Protein AF-A0A378FLD1-F1 (afdb_monomer)

Secondary structure (DSSP, 8-state):
------EEEEEE-HHHHHHHHGGGTT---SSPEEEEEEES--TTHHHHHHHHHHHHTTTTEEEEEEEE-------------------

Sequence (87 aa):
MPVTQPLAVIKGDLAAITAQLEQWRGVEQDPPVWLDIEITTEDYLHDIQRHIQALTEDLPVEVLLVRAAASSARKYCSTPSGRRSVN

Solvent-accessible surface area (backbone atoms only — not comparable to full-atom values): 5624 Å² total; per-residue (Å²): 132,88,84,79,71,53,75,48,78,49,74,36,49,71,68,58,47,51,61,56,55,53,74,43,60,92,48,91,48,87,70,47,35,36,34,38,39,40,26,66,58,67,91,50,54,71,58,52,54,53,52,50,51,66,62,36,72,84,33,48,46,44,80,78,45,80,45,55,54,75,78,77,79,74,79,89,78,86,82,95,81,85,90,84,76,92,129

pLDDT: mean 79.83, std 13.41, range [48.0, 92.75]

Nearest PDB structures (foldseek):
  6s85-assembly1_B  TM=8.827E-01  e=2.228E-08  Escherichia coli
  6s6v-assembly1_A  TM=8.841E-01  e=2.554E-08  Escherichia coli
  7z03-assembly1_A  TM=7.643E-01  e=1.206E-08  Escherichia coli
  7yzp-assembly1_A  TM=8.304E-01  e=7.106E-08  Escherichia coli
  6s6v-assembly1_B  TM=7.550E-01  e=3.355E-08  Escherichia coli

Foldseek 3Di:
DDDDAAEDEAEEALVSVLVVLCVQPPPDDPQAYEYHYEHQDDPCQVVSVVVVCVSCVRGNHDYDYHYYPDPPPDDPPDDDDDPDDDD

Radius of gyration: 20.78 Å; Cα contacts (8 Å, |Δi|>4): 105; chains: 1; bounding box: 69×22×58 Å

Organism: Klebsiella pneumoniae (NCBI:txid573)

Mean predicted aligned error: 10.25 Å

InterPro domains:
  IPR026843 Nuclease SbcCD subunit D, C-terminal domain [PF12320] (3-70)

Structure (mmCIF, N/CA/C/O backbone):
data_AF-A0A378FLD1-F1
#
_entry.id   AF-A0A378FLD1-F1
#
loop_
_atom_site.group_PDB
_atom_site.id
_atom_site.type_symbol
_atom_site.label_atom_id
_atom_site.label_alt_id
_atom_site.label_comp_id
_atom_site.label_asym_id
_atom_site.label_entity_id
_atom_site.label_seq_id
_atom_site.pdbx_PDB_ins_code
_atom_site.Cartn_x
_atom_site.Cartn_y
_atom_site.Cartn_z
_atom_site.occupancy
_atom_site.B_iso_or_equiv
_atom_site.auth_seq_id
_atom_site.auth_comp_id
_atom_site.auth_asym_id
_atom_site.auth_atom_id
_atom_site.pdbx_PDB_model_num
ATOM 1 N N . MET A 1 1 ? -0.083 2.906 27.875 1.00 48.59 1 MET A N 1
ATOM 2 C CA . MET A 1 1 ? -0.135 1.706 27.012 1.00 48.59 1 MET A CA 1
ATOM 3 C C . MET A 1 1 ? 0.421 2.104 25.656 1.00 48.59 1 MET A C 1
ATOM 5 O O . MET A 1 1 ? 0.019 3.169 25.199 1.00 48.59 1 MET A O 1
ATOM 9 N N . PRO A 1 2 ? 1.386 1.377 25.069 1.00 67.38 2 PRO A N 1
ATOM 10 C CA . PRO A 1 2 ? 1.957 1.773 23.785 1.00 67.38 2 PRO A CA 1
ATOM 11 C C . PRO A 1 2 ? 0.946 1.495 22.666 1.00 67.38 2 PRO A C 1
ATOM 13 O O . PRO A 1 2 ? 0.347 0.423 22.636 1.00 67.38 2 PRO A O 1
ATOM 16 N N . VAL A 1 3 ? 0.744 2.460 21.769 1.00 66.00 3 VAL A N 1
ATOM 17 C CA . VAL A 1 3 ? -0.025 2.255 20.537 1.00 66.00 3 VAL A CA 1
ATOM 18 C C . VAL A 1 3 ? 0.898 1.639 19.491 1.00 66.00 3 VAL A C 1
ATOM 20 O O . VAL A 1 3 ? 1.973 2.167 19.215 1.00 66.00 3 VAL A O 1
ATOM 23 N N . THR A 1 4 ? 0.513 0.493 18.941 1.00 74.62 4 THR A N 1
ATOM 24 C CA .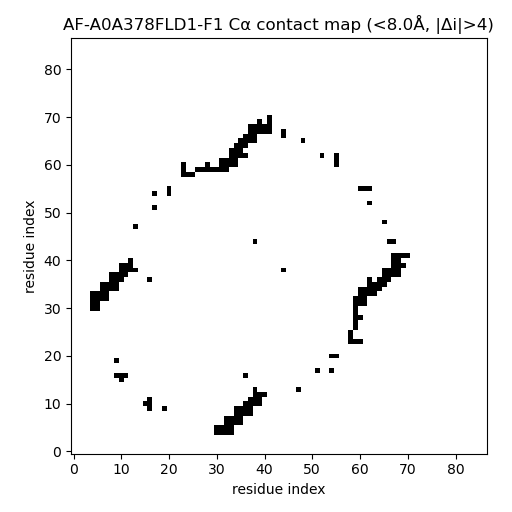 THR A 1 4 ? 1.222 -0.150 17.831 1.00 74.62 4 THR A CA 1
ATOM 25 C C . THR A 1 4 ? 0.347 -0.019 16.599 1.00 74.62 4 THR A C 1
ATOM 27 O O . THR A 1 4 ? -0.638 -0.742 16.466 1.00 74.62 4 THR A O 1
ATOM 30 N N . GLN A 1 5 ? 0.675 0.942 15.739 1.00 85.31 5 GLN A N 1
ATOM 31 C CA . GLN A 1 5 ? -0.013 1.105 14.462 1.00 85.31 5 GLN A CA 1
ATOM 32 C C . GLN A 1 5 ? 0.379 -0.053 13.530 1.00 85.31 5 GLN A C 1
ATOM 34 O O . GLN A 1 5 ? 1.558 -0.427 13.499 1.00 85.31 5 GLN A O 1
ATOM 39 N N . PRO A 1 6 ? -0.576 -0.657 12.808 1.00 88.31 6 PRO A N 1
ATOM 40 C CA . PRO A 1 6 ? -0.282 -1.741 11.881 1.00 88.31 6 PRO A CA 1
ATOM 41 C C . PRO A 1 6 ? 0.503 -1.217 10.671 1.00 88.31 6 PRO A C 1
ATOM 43 O O . PRO A 1 6 ? 0.156 -0.187 10.100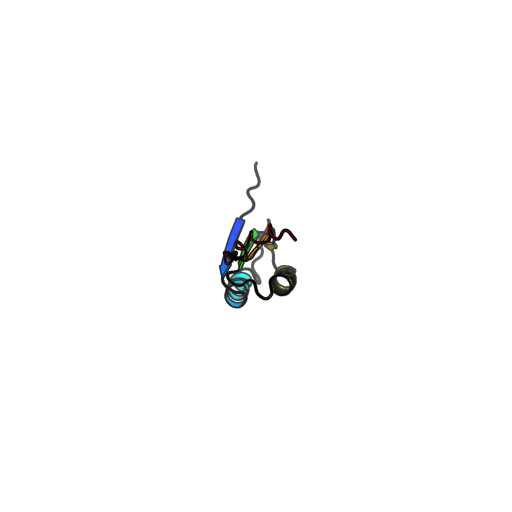 1.00 88.31 6 PRO A O 1
ATOM 46 N N . LEU A 1 7 ? 1.551 -1.943 10.270 1.00 91.12 7 LEU A N 1
ATOM 47 C CA . LEU A 1 7 ? 2.349 -1.650 9.077 1.00 91.12 7 LEU A CA 1
ATOM 48 C C . LEU A 1 7 ? 2.211 -2.796 8.071 1.00 91.12 7 LEU A C 1
ATOM 50 O O . LEU A 1 7 ? 2.460 -3.955 8.407 1.00 91.12 7 LEU A O 1
ATOM 54 N N . ALA A 1 8 ? 1.831 -2.463 6.842 1.00 90.44 8 ALA A N 1
ATOM 55 C CA . ALA A 1 8 ? 1.674 -3.387 5.733 1.00 90.44 8 ALA A CA 1
ATOM 56 C C . ALA A 1 8 ? 2.578 -2.983 4.560 1.00 90.44 8 ALA A C 1
ATOM 58 O O . ALA A 1 8 ? 2.758 -1.809 4.246 1.00 90.44 8 ALA A O 1
ATOM 59 N N . VAL A 1 9 ? 3.165 -3.990 3.915 1.00 91.94 9 VAL A N 1
ATOM 60 C CA . VAL A 1 9 ? 4.068 -3.812 2.775 1.00 91.94 9 VAL A CA 1
ATOM 61 C C . VAL A 1 9 ? 3.412 -4.426 1.546 1.00 91.94 9 VAL A C 1
ATOM 63 O O . VAL A 1 9 ? 3.115 -5.621 1.543 1.00 91.94 9 VAL A O 1
ATOM 66 N N . ILE A 1 10 ? 3.213 -3.624 0.505 1.00 90.94 10 ILE A N 1
ATOM 67 C CA . ILE A 1 10 ? 2.621 -4.033 -0.769 1.00 90.94 10 ILE A CA 1
ATOM 68 C C . ILE A 1 10 ? 3.720 -4.065 -1.823 1.00 90.94 10 ILE A C 1
ATOM 70 O O . ILE A 1 10 ? 4.488 -3.116 -1.964 1.00 90.94 10 ILE A O 1
ATOM 74 N N . LYS A 1 11 ? 3.787 -5.155 -2.587 1.00 90.75 11 LYS A N 1
ATOM 75 C CA . LYS A 1 11 ? 4.754 -5.314 -3.675 1.00 90.75 11 LYS A CA 1
ATOM 76 C C . LYS A 1 11 ? 4.047 -5.721 -4.955 1.00 90.75 11 LYS A C 1
ATOM 78 O O . LYS A 1 11 ? 3.200 -6.613 -4.915 1.00 90.75 11 LYS A O 1
ATOM 83 N N . GLY A 1 12 ? 4.418 -5.111 -6.074 1.00 89.38 12 GLY A N 1
ATOM 84 C CA . GLY A 1 12 ? 3.881 -5.477 -7.383 1.00 89.38 12 GLY A CA 1
ATOM 85 C C . GLY A 1 12 ? 3.885 -4.329 -8.381 1.00 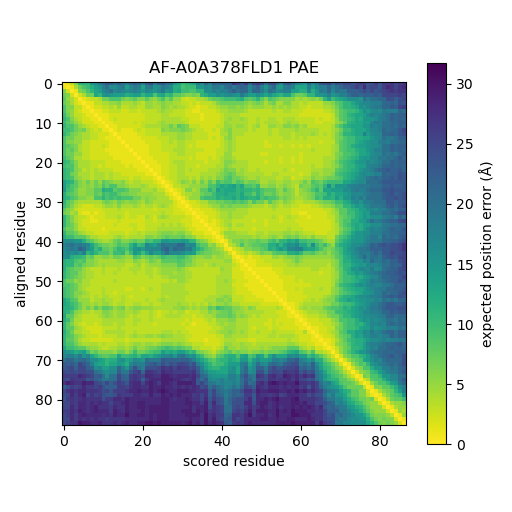89.38 12 GLY A C 1
ATOM 86 O O . GLY A 1 12 ? 4.516 -3.297 -8.174 1.00 89.38 12 GLY A O 1
ATOM 87 N N . ASP A 1 13 ? 3.183 -4.526 -9.485 1.00 89.06 13 ASP A N 1
ATOM 88 C CA . ASP A 1 13 ? 2.854 -3.468 -10.433 1.00 89.06 13 ASP A CA 1
ATOM 89 C C . ASP A 1 13 ? 1.647 -2.641 -9.954 1.00 89.06 13 ASP A C 1
ATOM 91 O O . ASP A 1 13 ? 0.979 -2.976 -8.974 1.00 89.06 13 ASP A O 1
ATOM 95 N N . LEU A 1 14 ? 1.355 -1.549 -10.667 1.00 85.88 14 LEU A N 1
ATOM 96 C CA . LEU A 1 14 ? 0.245 -0.653 -10.341 1.00 85.88 14 LEU A CA 1
ATOM 97 C C . LEU A 1 14 ? -1.096 -1.397 -10.217 1.00 85.88 14 LEU A C 1
ATOM 99 O O . LEU A 1 14 ? -1.843 -1.118 -9.286 1.00 85.88 14 LEU A O 1
ATOM 103 N N . ALA A 1 15 ? -1.395 -2.355 -11.100 1.00 88.50 15 ALA A N 1
ATOM 104 C CA . ALA A 1 15 ? -2.669 -3.068 -11.058 1.00 88.50 15 ALA A CA 1
ATOM 105 C C . ALA A 1 15 ? -2.758 -3.979 -9.826 1.00 88.50 15 ALA A C 1
ATOM 107 O O . ALA A 1 15 ? -3.789 -4.009 -9.153 1.00 88.50 15 ALA A O 1
ATOM 108 N N . ALA A 1 16 ? -1.665 -4.667 -9.486 1.00 90.62 16 ALA A N 1
ATOM 109 C CA . ALA A 1 16 ? -1.578 -5.472 -8.270 1.00 90.62 16 ALA A CA 1
ATOM 110 C C . ALA A 1 16 ? -1.689 -4.628 -6.988 1.00 90.62 16 ALA A C 1
ATOM 112 O O . ALA A 1 16 ? -2.303 -5.072 -6.015 1.00 90.62 16 ALA A O 1
ATOM 113 N N . ILE A 1 17 ? -1.110 -3.421 -6.978 1.00 89.38 17 ILE A N 1
ATOM 114 C CA . ILE A 1 17 ? -1.215 -2.477 -5.857 1.00 89.38 17 ILE A CA 1
ATOM 115 C C . ILE A 1 17 ? -2.660 -2.001 -5.711 1.00 89.38 17 ILE A C 1
ATOM 117 O O . ILE A 1 17 ? -3.212 -2.088 -4.618 1.00 89.38 17 ILE A O 1
ATOM 121 N N . THR A 1 18 ? -3.295 -1.557 -6.798 1.00 89.12 18 THR A N 1
ATOM 122 C CA . THR A 1 18 ? -4.690 -1.096 -6.777 1.00 89.12 18 THR A CA 1
ATOM 123 C C . THR A 1 18 ? -5.634 -2.193 -6.295 1.00 89.12 18 THR A C 1
ATOM 125 O O . THR A 1 18 ? -6.440 -1.941 -5.406 1.00 89.12 18 THR A O 1
ATOM 128 N N . ALA A 1 19 ? -5.489 -3.423 -6.797 1.00 91.75 19 ALA A N 1
ATOM 129 C CA . ALA A 1 19 ? -6.309 -4.554 -6.361 1.00 91.75 19 ALA A CA 1
ATOM 130 C C . ALA A 1 19 ? -6.151 -4.856 -4.860 1.00 91.75 19 ALA A C 1
ATOM 132 O O . ALA A 1 19 ? -7.121 -5.196 -4.189 1.00 91.75 19 ALA A O 1
ATOM 133 N N . GLN A 1 20 ? -4.938 -4.708 -4.315 1.00 90.81 20 GLN A N 1
ATOM 134 C CA . GLN A 1 20 ? -4.714 -4.837 -2.875 1.00 90.81 20 GLN A CA 1
ATOM 135 C C . GLN A 1 20 ? -5.324 -3.669 -2.103 1.00 90.81 20 GLN A C 1
ATOM 137 O O . GLN A 1 20 ? -5.927 -3.902 -1.063 1.00 90.81 20 GLN A O 1
ATOM 142 N N . LEU A 1 21 ? -5.221 -2.436 -2.610 1.00 89.50 21 LEU A N 1
ATOM 143 C CA . LEU A 1 21 ? -5.823 -1.255 -1.985 1.00 89.50 21 LEU A CA 1
ATOM 144 C C . LEU A 1 21 ? -7.345 -1.388 -1.827 1.00 89.50 21 LEU A C 1
ATOM 146 O O . LEU A 1 21 ? -7.896 -0.966 -0.811 1.00 89.50 21 LEU A O 1
ATOM 150 N N . GLU A 1 22 ? -8.015 -2.045 -2.777 1.00 89.81 22 GLU A N 1
ATOM 151 C CA . GLU A 1 22 ? -9.460 -2.281 -2.703 1.00 89.81 22 GLU A CA 1
ATOM 152 C C . GLU A 1 22 ? -9.890 -3.095 -1.475 1.00 89.81 22 GLU A C 1
ATOM 154 O O . GLU A 1 22 ? -11.019 -2.930 -1.020 1.00 89.81 22 GLU A O 1
ATOM 159 N N . GLN A 1 23 ? -9.013 -3.910 -0.876 1.00 88.81 23 GLN A N 1
ATOM 160 C CA . GLN A 1 23 ? -9.369 -4.679 0.324 1.00 88.81 23 GLN A CA 1
ATOM 161 C C . GLN A 1 23 ? -9.625 -3.793 1.554 1.00 88.81 23 GLN A C 1
ATOM 163 O O . GLN A 1 23 ? -10.297 -4.225 2.487 1.00 88.81 23 GLN A O 1
ATOM 168 N N . TRP A 1 24 ? -9.076 -2.573 1.574 1.00 88.94 24 TRP A N 1
ATOM 169 C CA . TRP A 1 24 ? -9.311 -1.598 2.642 1.00 88.94 24 TRP A CA 1
ATOM 170 C C . TRP A 1 24 ? -10.508 -0.691 2.348 1.00 88.94 24 TRP A C 1
ATOM 172 O O . TRP A 1 24 ? -10.930 0.074 3.216 1.00 88.94 24 TRP A O 1
ATOM 182 N N . ARG A 1 25 ? -11.089 -0.774 1.146 1.00 87.31 25 ARG A N 1
ATOM 183 C CA . ARG A 1 25 ? -12.231 0.047 0.753 1.00 87.31 25 ARG A CA 1
ATOM 184 C C . ARG A 1 25 ? -13.477 -0.377 1.523 1.00 87.31 25 ARG A C 1
ATOM 186 O O . ARG A 1 25 ? -13.934 -1.510 1.408 1.00 87.31 25 ARG A O 1
ATOM 193 N N . GLY A 1 26 ? -14.037 0.547 2.300 1.00 83.12 26 GLY A N 1
ATOM 194 C CA . GLY A 1 26 ? -15.198 0.275 3.154 1.00 83.12 26 GLY A CA 1
ATOM 195 C C . GLY A 1 26 ? -14.870 -0.489 4.440 1.00 83.12 26 GLY A C 1
ATOM 196 O O . GLY A 1 26 ? -15.785 -0.916 5.141 1.00 83.12 26 GLY A O 1
ATOM 197 N N . VAL A 1 27 ? -13.587 -0.657 4.763 1.00 83.50 27 VAL A N 1
ATOM 198 C CA . VAL A 1 27 ? -13.154 -1.086 6.092 1.00 83.50 27 VAL A CA 1
ATOM 199 C C . VAL A 1 27 ? -12.964 0.174 6.931 1.00 83.50 27 VAL A C 1
ATOM 201 O O . VAL A 1 27 ? -12.303 1.099 6.483 1.00 83.50 27 VAL A O 1
ATOM 204 N N . GLU A 1 28 ? -13.509 0.228 8.144 1.00 80.56 28 GLU A N 1
ATOM 205 C CA . GLU A 1 28 ? -13.123 1.252 9.122 1.00 80.56 28 GLU A CA 1
ATOM 206 C C . GLU A 1 28 ? -11.928 0.729 9.927 1.00 80.56 28 GLU A C 1
ATOM 208 O O . GLU A 1 28 ? -12.017 -0.312 10.583 1.00 80.56 28 GLU A O 1
ATOM 213 N N . GLN A 1 29 ? -10.791 1.420 9.838 1.00 79.12 29 GLN A N 1
ATOM 214 C CA . GLN A 1 29 ? -9.599 1.144 10.641 1.00 79.12 29 GLN A CA 1
ATOM 215 C C . GLN A 1 29 ? -9.207 2.413 11.397 1.00 79.12 29 GLN A C 1
ATOM 217 O O . GLN A 1 29 ? -8.966 3.453 10.790 1.00 79.12 29 GLN A O 1
ATOM 222 N N . ASP A 1 30 ? -9.136 2.303 12.720 1.00 81.00 30 ASP A N 1
ATOM 223 C CA . ASP A 1 30 ? -8.586 3.316 13.617 1.00 81.00 30 ASP A CA 1
ATOM 224 C C . ASP A 1 30 ? -7.672 2.589 14.622 1.00 81.00 30 ASP A C 1
ATOM 226 O O . ASP A 1 30 ? -8.160 1.730 15.368 1.00 81.00 30 ASP A O 1
ATOM 230 N N . PRO A 1 31 ? -6.345 2.835 14.626 1.00 84.38 31 PRO A N 1
ATOM 231 C CA . PRO A 1 31 ? -5.592 3.808 13.822 1.00 84.38 31 PRO A CA 1
ATOM 232 C C . PRO A 1 31 ? -5.399 3.388 12.347 1.00 84.38 31 PRO A C 1
ATOM 234 O O . PRO A 1 31 ? -5.508 2.199 12.029 1.00 84.38 31 PRO A O 1
ATOM 237 N N . PRO A 1 32 ? -5.063 4.337 11.450 1.00 88.50 32 PRO A N 1
ATOM 238 C CA . PRO A 1 32 ? -4.815 4.042 10.044 1.00 88.50 32 PRO A CA 1
ATOM 239 C C . PRO A 1 32 ? -3.621 3.101 9.855 1.00 88.50 32 PRO A C 1
ATOM 241 O O . PRO A 1 32 ? -2.652 3.106 10.620 1.00 88.50 32 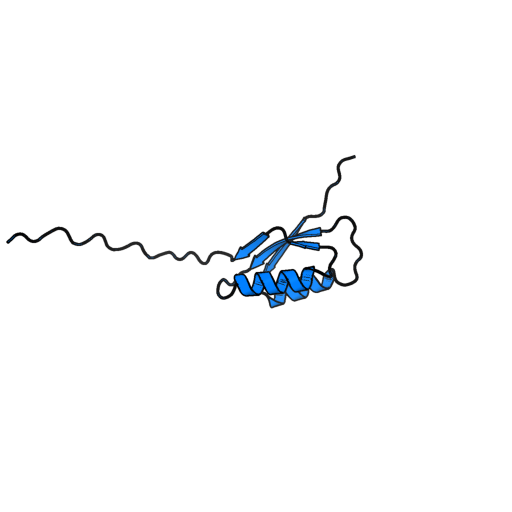PRO A O 1
ATOM 244 N N . VAL A 1 33 ? -3.689 2.287 8.803 1.00 91.00 33 VAL A N 1
ATOM 245 C CA . VAL A 1 33 ? -2.628 1.330 8.467 1.00 91.00 33 VAL A CA 1
ATOM 246 C C . VAL A 1 33 ? -1.514 2.031 7.701 1.00 91.00 33 VAL A C 1
ATOM 248 O O . VAL A 1 33 ? -1.763 2.674 6.685 1.00 91.00 33 VAL A O 1
ATOM 251 N N . TRP A 1 34 ? -0.271 1.851 8.136 1.00 92.75 34 TRP A N 1
ATOM 252 C CA . TRP A 1 34 ? 0.899 2.346 7.421 1.00 92.75 34 TRP A CA 1
ATOM 253 C C . TRP A 1 34 ? 1.250 1.459 6.231 1.00 92.75 34 TRP A C 1
ATOM 255 O O . TRP A 1 34 ? 1.462 0.259 6.399 1.00 92.75 34 TRP A O 1
ATOM 265 N N . LEU A 1 35 ? 1.356 2.052 5.042 1.00 92.75 35 LEU A N 1
ATOM 266 C CA . LEU A 1 35 ? 1.669 1.351 3.798 1.00 92.75 35 LEU A CA 1
ATOM 267 C C . LEU A 1 35 ? 3.069 1.699 3.270 1.00 92.75 35 LEU A C 1
ATOM 269 O O . LEU A 1 35 ? 3.382 2.866 3.021 1.00 92.75 35 LEU A O 1
ATOM 273 N N . ASP A 1 36 ? 3.891 0.667 3.051 1.00 92.38 36 ASP A N 1
ATOM 274 C CA . ASP A 1 36 ? 5.121 0.711 2.239 1.00 92.38 36 ASP A CA 1
ATOM 275 C C . ASP A 1 36 ? 4.847 0.045 0.890 1.00 92.38 36 ASP A C 1
ATOM 277 O O . ASP A 1 36 ? 4.427 -1.112 0.845 1.00 92.38 36 ASP A O 1
ATOM 281 N N . ILE A 1 37 ? 5.071 0.762 -0.210 1.00 90.38 37 ILE A N 1
ATOM 282 C CA . ILE A 1 37 ? 4.731 0.286 -1.553 1.00 90.38 37 ILE A CA 1
ATOM 283 C C . ILE A 1 37 ? 6.002 0.142 -2.388 1.00 90.38 37 ILE A C 1
ATOM 285 O O . ILE A 1 37 ? 6.723 1.108 -2.646 1.00 90.38 37 ILE A O 1
ATOM 289 N N . GLU A 1 38 ? 6.262 -1.085 -2.832 1.00 90.69 38 GLU A N 1
ATOM 290 C CA . GLU A 1 38 ? 7.414 -1.462 -3.645 1.00 90.69 38 GLU A CA 1
ATOM 291 C C . GLU A 1 38 ? 6.959 -1.821 -5.062 1.00 90.69 38 GLU A C 1
ATOM 293 O O . GLU A 1 38 ? 6.327 -2.853 -5.303 1.00 90.69 38 GLU A O 1
ATOM 298 N N . ILE A 1 39 ? 7.284 -0.949 -6.008 1.00 88.00 39 ILE A N 1
ATOM 299 C CA . ILE A 1 39 ? 6.857 -1.061 -7.397 1.00 88.00 39 ILE A CA 1
ATOM 300 C C . ILE A 1 39 ? 7.943 -1.783 -8.185 1.00 88.00 39 ILE A C 1
ATOM 302 O O . ILE A 1 39 ? 9.100 -1.380 -8.162 1.00 88.00 39 ILE A O 1
ATOM 306 N N . THR A 1 40 ? 7.597 -2.833 -8.920 1.00 84.88 40 THR A N 1
ATOM 307 C CA . THR A 1 40 ? 8.577 -3.594 -9.721 1.00 84.88 40 THR A CA 1
ATOM 308 C C . THR A 1 40 ? 8.965 -2.916 -11.042 1.00 84.88 40 THR A C 1
ATOM 310 O O . THR A 1 40 ? 9.953 -3.303 -11.662 1.00 84.88 40 THR A O 1
ATOM 313 N N . THR A 1 41 ? 8.221 -1.890 -11.454 1.00 73.62 41 THR A N 1
ATOM 314 C CA . THR A 1 41 ? 8.426 -1.087 -12.667 1.00 73.62 41 THR A CA 1
ATOM 315 C C . THR A 1 41 ? 8.813 0.355 -12.330 1.00 73.62 41 THR A C 1
ATOM 317 O O . THR A 1 41 ? 8.230 0.990 -11.456 1.00 73.62 41 THR A O 1
ATOM 320 N N . GLU A 1 42 ? 9.780 0.896 -13.066 1.00 69.19 42 GLU A N 1
ATOM 321 C CA . GLU A 1 42 ? 10.385 2.216 -12.827 1.00 69.19 42 GLU A CA 1
ATOM 322 C C . GLU A 1 42 ? 9.948 3.307 -13.826 1.00 69.19 42 GLU A C 1
ATOM 324 O O . GLU A 1 42 ? 10.201 4.486 -13.590 1.00 69.19 42 GLU A O 1
ATOM 329 N N . ASP A 1 43 ? 9.234 2.947 -14.896 1.00 68.19 43 ASP A N 1
ATOM 330 C CA . ASP A 1 43 ? 8.975 3.827 -16.050 1.00 68.19 43 ASP A CA 1
ATOM 331 C C . ASP A 1 43 ? 8.008 5.004 -15.758 1.00 68.19 43 ASP A C 1
ATOM 333 O O . ASP A 1 43 ? 7.949 5.967 -16.514 1.00 68.19 43 ASP A O 1
ATOM 337 N N . TYR A 1 44 ? 7.287 4.991 -14.628 1.00 75.94 44 TYR A N 1
ATOM 338 C CA . TYR A 1 44 ? 6.281 6.018 -14.307 1.00 75.94 44 TYR A CA 1
ATOM 339 C C . TYR A 1 44 ? 6.087 6.262 -12.794 1.00 75.94 44 TYR A C 1
ATOM 341 O O . TYR A 1 44 ? 4.991 6.597 -12.353 1.00 75.94 44 TYR A O 1
ATOM 349 N N . LEU A 1 45 ? 7.152 6.157 -11.978 1.00 81.06 45 LEU A N 1
ATOM 350 C CA . LEU A 1 45 ? 7.092 6.303 -10.504 1.00 81.06 45 LEU A CA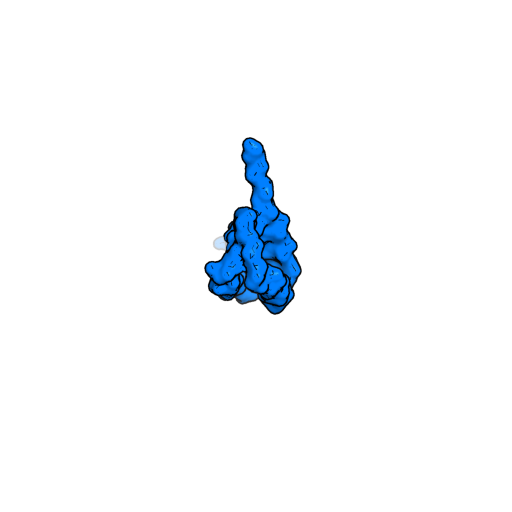 1
ATOM 351 C C . LEU A 1 45 ? 6.291 7.533 -10.031 1.00 81.06 45 LEU A C 1
ATOM 353 O O . LEU A 1 45 ? 5.478 7.424 -9.117 1.00 81.06 45 LEU A O 1
ATOM 357 N N . HIS A 1 46 ? 6.512 8.698 -10.648 1.00 80.81 46 HIS A N 1
ATOM 358 C CA . HIS A 1 46 ? 5.820 9.934 -10.268 1.00 80.81 46 HIS A CA 1
ATOM 359 C C . HIS A 1 46 ? 4.302 9.847 -10.492 1.00 80.81 46 HIS A C 1
ATOM 361 O O . HIS A 1 46 ? 3.523 10.307 -9.658 1.00 80.81 46 HIS A O 1
ATOM 367 N N . ASP A 1 47 ? 3.888 9.225 -11.598 1.00 86.00 47 ASP A N 1
ATOM 368 C CA . ASP A 1 47 ? 2.479 9.030 -11.938 1.00 86.00 47 ASP A CA 1
ATOM 369 C C . ASP A 1 47 ? 1.825 8.021 -10.987 1.00 86.00 47 ASP A C 1
ATOM 371 O O . ASP A 1 47 ? 0.783 8.306 -10.399 1.00 86.00 47 ASP A O 1
ATOM 375 N N . ILE A 1 48 ? 2.511 6.902 -10.716 1.00 85.06 48 ILE A N 1
ATOM 376 C CA . ILE A 1 48 ? 2.068 5.886 -9.748 1.00 85.06 48 ILE A CA 1
ATOM 377 C C . ILE A 1 48 ? 1.876 6.505 -8.369 1.00 85.06 48 ILE A C 1
ATOM 379 O O . ILE A 1 48 ? 0.863 6.265 -7.720 1.00 85.06 48 ILE A O 1
ATOM 383 N N . GLN A 1 49 ? 2.830 7.318 -7.915 1.00 86.06 49 GLN A N 1
ATOM 384 C CA . GLN A 1 49 ? 2.743 7.948 -6.606 1.00 86.06 49 GLN A CA 1
ATOM 385 C C . GLN A 1 49 ? 1.529 8.880 -6.513 1.00 86.06 49 GLN A C 1
ATOM 387 O O . GLN A 1 49 ? 0.844 8.886 -5.491 1.00 86.06 49 GLN A O 1
ATOM 392 N N . ARG A 1 50 ? 1.229 9.658 -7.564 1.00 88.69 50 ARG A N 1
ATOM 393 C CA . ARG A 1 50 ? 0.000 10.467 -7.620 1.00 88.69 50 ARG A CA 1
ATOM 394 C C . ARG A 1 50 ? -1.256 9.601 -7.621 1.00 88.69 50 ARG A C 1
ATOM 396 O O . ARG A 1 50 ? -2.192 9.911 -6.893 1.00 88.69 50 ARG A O 1
ATOM 403 N N . HIS A 1 51 ? -1.271 8.538 -8.421 1.00 88.81 51 HIS A N 1
ATOM 404 C CA . HIS A 1 51 ? -2.416 7.642 -8.543 1.00 88.81 51 HIS A CA 1
ATOM 405 C C . HIS A 1 51 ? -2.736 6.954 -7.212 1.00 88.81 51 HIS A C 1
ATOM 407 O O . HIS A 1 51 ? -3.880 6.953 -6.775 1.00 88.81 51 HIS A O 1
ATOM 413 N N . ILE A 1 52 ? -1.713 6.431 -6.532 1.00 89.19 52 ILE A N 1
ATOM 414 C CA . ILE A 1 52 ? -1.854 5.807 -5.216 1.00 89.19 52 ILE A CA 1
ATOM 415 C C . ILE A 1 52 ? -2.362 6.819 -4.193 1.00 89.19 52 ILE A C 1
ATOM 417 O O . ILE A 1 52 ? -3.316 6.502 -3.500 1.00 89.19 52 ILE A O 1
ATOM 421 N N . GLN A 1 53 ? -1.781 8.024 -4.118 1.00 88.38 53 GLN A N 1
ATOM 422 C CA . GLN A 1 53 ? -2.241 9.053 -3.174 1.00 88.38 53 GLN A CA 1
ATOM 423 C C . GLN A 1 53 ? -3.734 9.354 -3.346 1.00 88.38 53 GLN A C 1
ATOM 425 O O . GLN A 1 53 ? -4.462 9.365 -2.359 1.00 88.38 53 GLN A O 1
ATOM 430 N N . ALA A 1 54 ? -4.192 9.506 -4.593 1.00 90.44 54 ALA A N 1
ATOM 431 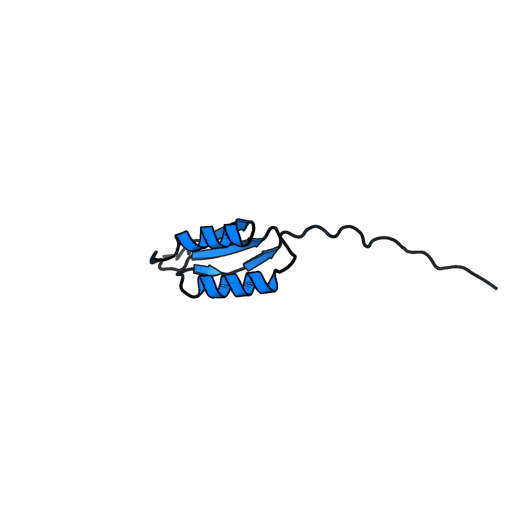C CA . ALA A 1 54 ? -5.601 9.741 -4.895 1.00 90.44 54 ALA A CA 1
ATOM 432 C C . ALA A 1 54 ? -6.503 8.551 -4.512 1.00 90.44 54 ALA A C 1
ATOM 434 O O . ALA A 1 54 ? -7.644 8.754 -4.111 1.00 90.44 54 ALA A O 1
ATOM 435 N N . LEU A 1 55 ? -6.008 7.312 -4.622 1.00 88.69 55 LEU A N 1
ATOM 436 C CA . LEU A 1 55 ? -6.737 6.119 -4.178 1.00 88.69 55 LEU A CA 1
ATOM 437 C C . LEU A 1 55 ? -6.782 6.001 -2.651 1.00 88.69 55 LEU A C 1
ATOM 439 O O . LEU A 1 55 ? -7.792 5.568 -2.106 1.00 88.69 55 LEU A O 1
ATOM 443 N N . THR A 1 56 ? -5.695 6.355 -1.965 1.00 88.88 56 THR A N 1
ATOM 444 C CA . THR A 1 56 ? -5.582 6.238 -0.507 1.00 88.88 56 THR A CA 1
ATOM 445 C C . THR A 1 56 ? -6.195 7.409 0.253 1.00 88.88 56 THR A C 1
ATOM 447 O O . THR A 1 56 ? -6.418 7.273 1.445 1.00 88.88 56 THR A O 1
ATOM 450 N N . GLU A 1 57 ? -6.506 8.525 -0.414 1.00 87.00 57 GLU A N 1
ATOM 451 C CA . GLU A 1 57 ? -7.154 9.703 0.193 1.00 87.00 57 GLU A CA 1
ATOM 452 C C . GLU A 1 57 ? -8.509 9.381 0.852 1.00 87.00 57 GLU A C 1
ATOM 454 O O . GLU A 1 57 ? -8.876 10.012 1.838 1.00 87.00 57 GLU A O 1
ATOM 459 N N . ASP A 1 58 ? -9.234 8.390 0.325 1.00 85.56 58 ASP A N 1
ATOM 460 C CA . ASP A 1 58 ? -10.552 7.949 0.816 1.00 85.56 58 ASP A CA 1
ATOM 461 C C . ASP A 1 58 ? -10.472 6.686 1.701 1.00 85.56 58 ASP A C 1
ATOM 463 O O . ASP A 1 58 ? -11.481 6.175 2.182 1.00 85.56 58 ASP A O 1
ATOM 467 N N . LEU A 1 59 ?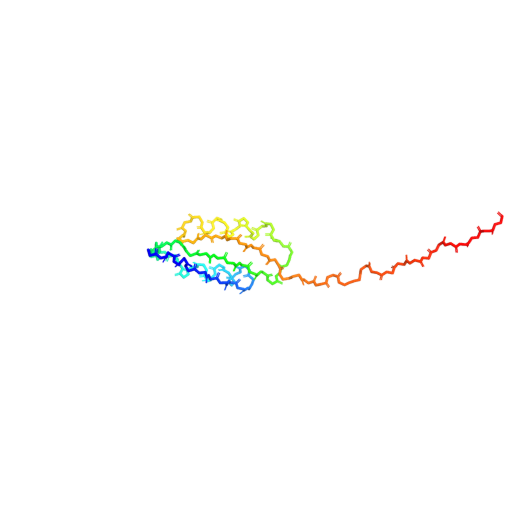 -9.269 6.145 1.912 1.00 88.50 59 LEU A N 1
ATOM 468 C CA . LEU A 1 59 ? -9.042 4.897 2.641 1.00 88.50 59 LEU A CA 1
ATOM 469 C C . LEU A 1 59 ? -8.451 5.184 4.030 1.00 88.50 59 LEU A C 1
ATOM 471 O O . LEU A 1 59 ? -7.700 6.143 4.193 1.00 88.50 59 LEU A O 1
ATOM 475 N N . PRO A 1 60 ? -8.695 4.330 5.041 1.00 89.94 60 PRO A N 1
ATOM 476 C CA . PRO A 1 60 ? -8.095 4.479 6.371 1.00 89.94 60 PRO A CA 1
ATOM 477 C C . PRO A 1 60 ? -6.634 3.984 6.394 1.00 89.94 60 PRO A C 1
ATOM 479 O O . PRO A 1 60 ? -6.234 3.162 7.225 1.00 89.94 60 PRO A O 1
ATOM 482 N N . VAL A 1 61 ? -5.835 4.416 5.422 1.00 90.88 61 VAL A N 1
ATOM 483 C CA . VAL A 1 61 ? -4.448 3.988 5.228 1.00 90.88 61 VAL A CA 1
ATOM 484 C C . VAL A 1 61 ? -3.565 5.201 4.970 1.00 90.88 61 VAL A C 1
ATOM 486 O O . VAL A 1 61 ? -3.980 6.167 4.339 1.00 90.88 61 VAL A O 1
ATOM 489 N N . GLU A 1 62 ? -2.324 5.144 5.437 1.00 91.38 62 GLU A N 1
ATOM 490 C CA . GLU A 1 62 ? -1.351 6.222 5.291 1.00 91.38 62 GLU A CA 1
ATOM 491 C C . GLU A 1 62 ? -0.108 5.701 4.565 1.00 91.38 62 GLU A C 1
ATOM 493 O O . GLU A 1 62 ? 0.589 4.795 5.030 1.00 91.38 62 GLU A O 1
ATOM 498 N N . VAL A 1 63 ? 0.158 6.263 3.384 1.00 91.31 63 VAL A N 1
ATOM 499 C CA . VAL A 1 63 ? 1.297 5.877 2.546 1.00 91.31 63 VAL A CA 1
ATOM 500 C C . VAL A 1 63 ? 2.557 6.559 3.063 1.00 91.31 63 VAL A C 1
ATOM 502 O O . VAL A 1 63 ? 2.704 7.774 2.950 1.00 91.31 63 VAL A O 1
ATOM 505 N N . LEU A 1 64 ? 3.490 5.770 3.593 1.00 91.12 64 LEU A N 1
ATOM 506 C CA . LEU A 1 64 ? 4.745 6.287 4.142 1.00 91.12 64 LEU A CA 1
ATOM 507 C C . LEU A 1 64 ? 5.846 6.387 3.088 1.00 91.12 64 LEU A C 1
ATOM 509 O O . LEU A 1 64 ? 6.619 7.346 3.075 1.00 91.12 64 LEU A O 1
ATOM 513 N N . LEU A 1 65 ? 5.952 5.373 2.226 1.00 88.62 65 LEU A N 1
ATOM 514 C CA . LEU A 1 65 ? 7.034 5.265 1.255 1.00 88.62 65 LEU A CA 1
ATOM 515 C C . LEU A 1 65 ? 6.563 4.553 -0.012 1.00 88.62 65 LEU A C 1
ATOM 517 O O . LEU A 1 65 ? 5.912 3.512 0.036 1.00 88.62 65 LEU A O 1
ATOM 521 N N . VAL A 1 66 ? 6.947 5.119 -1.154 1.00 88.81 66 VAL A N 1
ATOM 522 C CA . VAL A 1 66 ? 6.764 4.517 -2.474 1.00 88.81 66 VAL A CA 1
ATOM 523 C C . VAL A 1 66 ? 8.132 4.431 -3.130 1.00 88.81 66 VAL A C 1
ATOM 525 O O . VAL A 1 66 ? 8.810 5.446 -3.299 1.00 88.81 66 VAL A O 1
ATOM 528 N N . ARG A 1 67 ? 8.561 3.221 -3.481 1.00 87.25 67 ARG A N 1
ATOM 529 C CA . ARG A 1 67 ? 9.890 2.963 -4.044 1.00 87.25 67 ARG A CA 1
ATOM 530 C C . ARG A 1 67 ? 9.800 2.017 -5.226 1.00 87.25 67 ARG A C 1
ATOM 532 O O . ARG A 1 67 ? 9.114 1.005 -5.154 1.00 87.25 67 ARG A O 1
ATOM 539 N N . ALA A 1 68 ? 10.518 2.328 -6.301 1.00 84.62 68 ALA A N 1
ATOM 540 C CA . ALA A 1 68 ? 10.733 1.369 -7.376 1.00 84.62 68 ALA A CA 1
ATOM 541 C C . ALA A 1 68 ? 11.843 0.393 -6.973 1.00 84.62 68 ALA A C 1
ATOM 543 O O . ALA A 1 68 ? 12.878 0.795 -6.431 1.00 84.62 68 ALA A O 1
ATOM 544 N N . ALA A 1 69 ? 11.638 -0.890 -7.251 1.00 73.38 69 ALA A N 1
ATOM 545 C CA . ALA A 1 69 ? 12.681 -1.892 -7.219 1.00 73.38 69 ALA A CA 1
ATOM 546 C C . ALA A 1 69 ? 13.700 -1.500 -8.288 1.00 73.38 69 ALA A C 1
ATOM 548 O O . ALA A 1 69 ? 13.447 -1.650 -9.478 1.00 73.38 69 ALA A O 1
ATOM 549 N N . ALA A 1 70 ? 14.822 -0.929 -7.851 1.00 65.69 70 ALA A N 1
ATOM 550 C CA . ALA A 1 70 ? 15.846 -0.437 -8.753 1.00 65.69 70 ALA A CA 1
ATOM 551 C C . ALA A 1 70 ? 16.312 -1.574 -9.672 1.00 65.69 70 ALA A C 1
ATOM 553 O O . ALA A 1 70 ? 17.028 -2.484 -9.232 1.00 65.69 70 ALA A O 1
ATOM 554 N N . SER A 1 71 ? 15.959 -1.500 -10.957 1.00 51.59 71 SER A N 1
ATOM 555 C CA . SER A 1 71 ? 16.707 -2.210 -11.979 1.00 51.59 71 SER A CA 1
ATOM 556 C C . SER A 1 71 ? 18.079 -1.581 -11.937 1.00 51.59 71 SER A C 1
ATOM 558 O O . SER A 1 71 ? 18.277 -0.405 -12.232 1.00 51.59 71 SER A O 1
ATOM 560 N N . SER A 1 72 ? 19.039 -2.340 -11.430 1.00 48.00 72 SER A N 1
ATOM 561 C CA . SER A 1 72 ? 20.405 -1.875 -11.316 1.00 48.00 72 SER A CA 1
ATOM 562 C C . SER A 1 72 ? 20.883 -1.533 -12.721 1.00 48.00 72 SER A C 1
ATOM 564 O O . SER A 1 72 ? 21.287 -2.415 -13.480 1.00 48.00 72 SER A O 1
ATOM 566 N N . ALA A 1 73 ? 20.873 -0.238 -13.049 1.00 56.59 73 ALA A N 1
ATOM 567 C CA . ALA A 1 73 ? 21.621 0.352 -14.143 1.00 56.59 73 ALA A CA 1
ATOM 568 C C . ALA A 1 73 ? 23.112 0.227 -13.804 1.00 56.59 73 ALA A C 1
ATOM 570 O O . ALA A 1 73 ? 23.849 1.172 -13.534 1.00 56.59 73 ALA A O 1
ATOM 571 N N . ARG A 1 74 ? 23.564 -1.023 -13.789 1.00 55.31 74 ARG A N 1
ATOM 572 C CA . ARG A 1 74 ? 24.924 -1.398 -14.075 1.00 55.31 74 ARG A CA 1
ATOM 573 C C . ARG A 1 74 ? 25.178 -0.904 -15.497 1.00 55.31 74 ARG A C 1
ATOM 575 O O . ARG A 1 74 ? 24.378 -1.167 -16.388 1.00 55.31 74 ARG A O 1
ATOM 582 N N . LYS A 1 75 ? 26.356 -0.307 -15.687 1.00 53.62 75 LYS A N 1
ATOM 583 C CA . LYS A 1 75 ? 26.990 0.050 -16.970 1.00 53.62 75 LYS A CA 1
ATOM 584 C C . LYS A 1 75 ? 26.758 1.482 -17.479 1.00 53.62 75 LYS A C 1
ATOM 586 O O . LYS A 1 75 ? 26.399 1.680 -18.626 1.00 53.62 75 LYS A O 1
ATOM 591 N N . TYR A 1 76 ? 27.198 2.462 -16.695 1.00 56.06 76 TYR A N 1
ATOM 592 C CA . TYR A 1 76 ? 28.152 3.446 -17.228 1.00 56.06 76 TYR A CA 1
ATOM 593 C C . TYR A 1 76 ? 29.407 3.464 -16.347 1.00 56.06 76 TYR A C 1
ATOM 595 O O . TYR A 1 76 ? 29.712 4.413 -15.638 1.00 56.06 76 TYR A O 1
ATOM 603 N N . CYS A 1 77 ? 30.142 2.352 -16.374 1.00 58.69 77 CYS A N 1
ATOM 604 C CA . CYS A 1 77 ? 31.582 2.382 -16.158 1.00 58.69 77 CYS A CA 1
ATOM 605 C C . CYS A 1 77 ? 32.220 1.901 -17.461 1.00 58.69 77 CYS A C 1
ATOM 607 O O . CYS A 1 77 ? 31.895 0.796 -17.901 1.00 58.69 77 CYS A O 1
ATOM 609 N N . SER A 1 78 ? 33.065 2.759 -18.044 1.00 54.16 78 SER A N 1
ATOM 610 C CA . SER A 1 78 ? 34.008 2.618 -19.176 1.00 54.16 78 SER A CA 1
ATOM 611 C C . SER A 1 78 ? 33.791 3.833 -20.086 1.00 54.16 78 SER A C 1
ATOM 613 O O . SER A 1 78 ? 32.807 3.887 -20.805 1.00 54.16 78 SER A O 1
ATOM 615 N N . THR A 1 79 ? 34.596 4.891 -20.017 1.00 56.91 79 THR A N 1
ATOM 616 C CA . THR A 1 79 ? 36.013 4.857 -20.408 1.00 56.91 79 THR A CA 1
ATOM 617 C C . THR A 1 79 ? 36.884 5.869 -19.651 1.00 56.91 79 THR A C 1
ATOM 619 O O . THR A 1 79 ? 36.604 7.066 -19.706 1.00 56.91 79 THR A O 1
ATOM 622 N N . PRO A 1 80 ? 38.027 5.454 -19.076 1.00 66.81 80 PRO A N 1
ATOM 623 C CA . PRO A 1 80 ? 39.188 6.316 -18.942 1.00 66.81 80 PRO A CA 1
ATOM 624 C C . PRO A 1 80 ? 40.064 6.118 -20.188 1.00 66.81 80 PRO A C 1
ATOM 626 O O . PRO A 1 80 ? 40.824 5.159 -20.263 1.00 66.81 80 PRO A O 1
ATOM 629 N N . SER A 1 81 ? 39.962 6.974 -21.205 1.00 63.00 81 SER A N 1
ATOM 630 C CA . SER A 1 81 ? 40.979 6.998 -22.266 1.00 63.00 81 SER A CA 1
ATOM 631 C C . SER A 1 81 ? 41.008 8.346 -22.966 1.00 63.00 81 SER A C 1
ATOM 633 O O . SER A 1 81 ? 39.984 8.828 -23.436 1.00 63.00 81 SER A O 1
ATOM 635 N N . GLY A 1 82 ? 42.191 8.959 -22.999 1.00 58.19 82 GLY A N 1
ATOM 636 C CA . GLY A 1 82 ? 42.400 10.265 -23.619 1.00 58.19 82 GLY A CA 1
ATOM 637 C C . GLY A 1 82 ? 43.612 11.058 -23.128 1.00 58.19 82 GLY A C 1
ATOM 638 O O . GLY A 1 82 ? 43.731 12.228 -23.463 1.00 58.19 82 GLY A O 1
ATOM 639 N N . ARG A 1 83 ? 44.537 10.473 -22.350 1.00 63.47 83 ARG A N 1
ATOM 640 C CA . ARG A 1 83 ? 45.877 11.053 -22.158 1.00 63.47 83 ARG A CA 1
ATOM 641 C C . ARG A 1 83 ? 46.828 10.407 -23.171 1.00 63.47 83 ARG A C 1
ATOM 643 O O . ARG A 1 83 ? 47.271 9.294 -22.906 1.00 63.47 83 ARG A O 1
ATOM 650 N N . ARG A 1 84 ? 47.118 11.100 -24.288 1.00 61.03 84 ARG A N 1
ATOM 651 C CA . ARG A 1 84 ? 48.417 11.157 -25.019 1.00 61.03 84 ARG A CA 1
ATOM 652 C C . ARG A 1 84 ? 48.241 11.540 -26.500 1.00 61.03 84 ARG A C 1
ATOM 654 O O . ARG A 1 84 ? 47.794 10.722 -27.287 1.00 61.03 84 ARG A O 1
ATOM 661 N N . SER A 1 85 ? 48.708 12.734 -26.863 1.00 57.94 85 SER A N 1
ATOM 662 C CA . SER A 1 85 ? 49.634 12.975 -27.989 1.00 57.94 85 SER A CA 1
ATOM 663 C C . SER A 1 85 ? 50.138 14.415 -27.835 1.00 57.94 85 SER A C 1
ATOM 665 O O . SER A 1 85 ? 49.350 15.345 -27.921 1.00 57.94 85 SER A O 1
ATOM 667 N N . VAL A 1 86 ? 51.328 14.655 -27.278 1.00 62.50 86 VAL A N 1
ATOM 668 C CA . VAL A 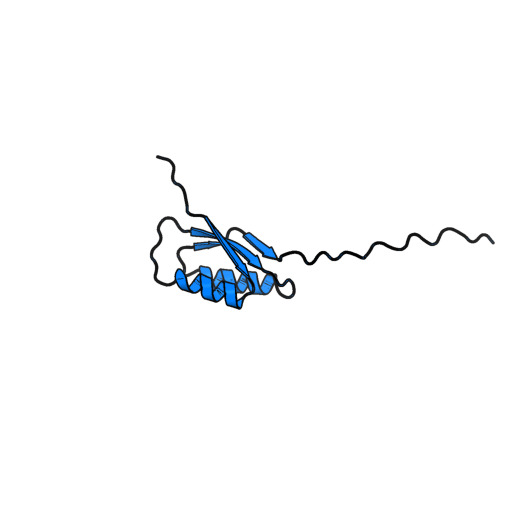1 86 ? 52.578 14.864 -28.037 1.00 62.50 86 VAL A CA 1
ATOM 669 C C . VAL A 1 86 ? 52.365 15.096 -29.537 1.00 62.50 86 VAL A C 1
ATOM 671 O O . VAL A 1 86 ? 52.044 14.163 -30.271 1.00 62.50 86 VAL A O 1
ATOM 674 N N . ASN A 1 87 ? 52.474 16.358 -29.950 1.00 51.03 87 ASN A N 1
ATOM 675 C CA . ASN A 1 87 ? 53.394 16.859 -30.974 1.00 51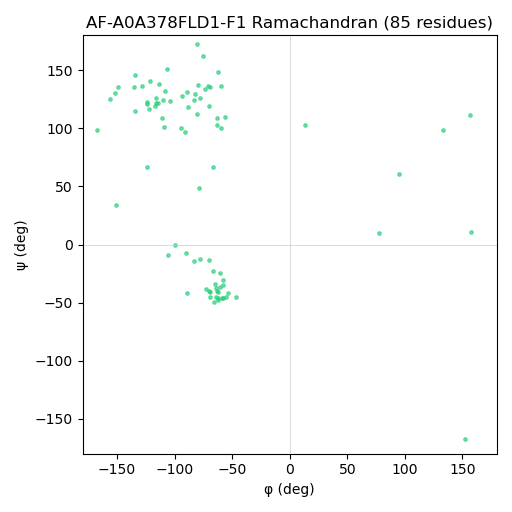.03 87 ASN A CA 1
ATOM 676 C C . ASN A 1 87 ? 53.633 18.343 -30.696 1.00 51.03 87 ASN A C 1
ATOM 678 O O . ASN A 1 87 ? 52.629 19.042 -30.438 1.00 51.03 87 ASN A O 1
#